Protein AF-A0A7V7GWI9-F1 (afdb_monomer_lite)

Radius of gyration: 23.17 Å; chains: 1; bounding box: 26×67×72 Å

pLDDT: mean 80.93, std 20.73, range [39.12, 98.31]

Organism: NCBI:txid2268758

Secondary structure (DSSP, 8-state):
----------PPP--------------HHHHH--TTS-HHHHHHHHHHHHHHHHHHHHHTT-HHHHHHHHHHHHHHTTS-SSHHHHHHHHHHHHHHHTT-HHHHHHHHHHHHHTSTT-----

Foldseek 3Di:
DDDDDDDDDDDDDPPPPDPPDPPPDPDLCVVLVVPVDFQVNSLVSLLVLLQVLLVVCVVVVNNVLSVLSNLLSVLSVQADRDDQLSVLSSVLSVCSVVVVSVSSSVSSNVRNVNHPPDDDDD

Sequence (122 aa):
MSLWLLAGFMLLPVNGSAQEAPQVSDDPMQIVGDPELEAGERIRRAIALLNGMADSRENGGAQEDADQLRSAAYILGQAPDNGEASELAAQAVMAAEQGALEEALILAESAAALSPSWAPPN

Structure (mmCIF, N/CA/C/O backbone):
data_AF-A0A7V7GWI9-F1
#
_entry.id   AF-A0A7V7GWI9-F1
#
loop_
_a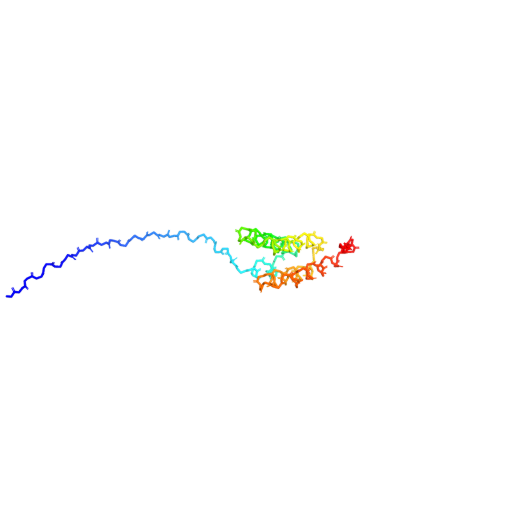tom_site.group_PDB
_atom_site.id
_atom_site.type_symbol
_atom_site.label_atom_id
_atom_site.label_alt_id
_atom_site.label_comp_id
_atom_site.label_asym_id
_atom_site.label_entity_id
_atom_site.label_seq_id
_atom_site.pdbx_PDB_ins_code
_atom_site.Cartn_x
_atom_site.Cartn_y
_atom_site.Cartn_z
_atom_site.occupancy
_atom_site.B_iso_or_equiv
_atom_site.auth_seq_id
_atom_site.auth_comp_id
_atom_site.auth_asym_id
_atom_site.auth_atom_id
_atom_site.pdbx_PDB_model_num
ATOM 1 N N . MET A 1 1 ? -12.323 -49.648 57.280 1.00 39.12 1 MET A N 1
ATOM 2 C CA . MET A 1 1 ? -11.499 -49.589 56.055 1.00 39.12 1 MET A CA 1
ATOM 3 C C . MET A 1 1 ? -12.406 -49.171 54.915 1.00 39.12 1 MET A C 1
ATOM 5 O O . MET A 1 1 ? -13.358 -49.882 54.627 1.00 39.12 1 MET A O 1
ATOM 9 N N . SER A 1 2 ? -12.183 -47.971 54.382 1.00 40.91 2 SER A N 1
ATOM 10 C CA . SER A 1 2 ? -13.048 -47.302 53.406 1.00 40.91 2 SER A CA 1
ATOM 11 C C . SER A 1 2 ? -12.770 -47.810 51.990 1.00 40.91 2 SER A C 1
ATOM 13 O O . SER A 1 2 ? -11.632 -47.738 51.530 1.00 40.91 2 SER A O 1
ATOM 15 N N . LEU A 1 3 ? -13.802 -48.320 51.316 1.00 50.91 3 LEU A N 1
ATOM 16 C CA . LEU A 1 3 ? -13.745 -48.807 49.939 1.00 50.91 3 LEU A CA 1
ATOM 17 C C . LEU A 1 3 ? -14.132 -47.656 48.994 1.00 50.91 3 LEU A C 1
ATOM 19 O O . LEU A 1 3 ? -15.297 -47.271 48.927 1.00 50.91 3 LEU A O 1
ATOM 23 N N . TRP A 1 4 ? -13.147 -47.072 48.313 1.00 48.78 4 TRP A N 1
ATOM 24 C CA . TRP A 1 4 ? -13.348 -46.044 47.289 1.00 48.78 4 TRP A CA 1
ATOM 25 C C . TRP A 1 4 ? -13.636 -46.710 45.935 1.00 48.78 4 TRP A C 1
ATOM 27 O O . TRP A 1 4 ? -12.787 -47.418 45.399 1.00 48.78 4 TRP A O 1
ATOM 37 N N . LEU A 1 5 ? -14.829 -46.478 45.382 1.00 48.09 5 LEU A N 1
ATOM 38 C CA . LEU A 1 5 ? -15.202 -46.816 44.004 1.00 48.09 5 LEU A CA 1
ATOM 39 C C . LEU A 1 5 ? -14.868 -45.617 43.107 1.00 48.09 5 LEU A C 1
ATOM 41 O O . LEU A 1 5 ? -15.594 -44.626 43.085 1.00 48.09 5 LEU A O 1
ATOM 45 N N . LEU A 1 6 ? -13.742 -45.702 42.401 1.00 52.09 6 LEU A N 1
ATOM 46 C CA . LEU A 1 6 ? -13.307 -44.724 41.404 1.00 52.09 6 LEU A CA 1
ATOM 47 C C . LEU A 1 6 ? -13.807 -45.152 40.020 1.00 52.09 6 LEU A C 1
ATOM 49 O O . LEU A 1 6 ? -13.499 -46.239 39.535 1.00 52.09 6 LEU A O 1
ATOM 53 N N . ALA A 1 7 ? -14.607 -44.277 39.416 1.00 51.66 7 ALA A N 1
ATOM 54 C CA . ALA A 1 7 ? -15.149 -44.399 38.074 1.00 51.66 7 ALA A CA 1
ATOM 55 C C . ALA A 1 7 ? -14.038 -44.270 37.018 1.00 51.66 7 ALA A C 1
ATOM 57 O O . ALA A 1 7 ? -13.317 -43.275 36.986 1.00 51.66 7 ALA A O 1
ATOM 58 N N . GLY A 1 8 ? -13.929 -45.263 36.134 1.00 45.38 8 GLY A N 1
ATOM 59 C CA . GLY A 1 8 ? -13.081 -45.217 34.944 1.00 45.38 8 GLY A CA 1
ATOM 60 C C . GLY A 1 8 ? -13.923 -44.954 33.699 1.00 45.38 8 GLY A C 1
ATOM 61 O O . GLY A 1 8 ? -14.468 -45.886 33.114 1.00 45.38 8 GLY A O 1
ATOM 62 N N . PHE A 1 9 ? -14.037 -43.687 33.305 1.00 49.62 9 PHE A N 1
ATOM 63 C CA . PHE A 1 9 ? -14.546 -43.277 31.995 1.00 49.62 9 PHE A CA 1
ATOM 64 C C . PHE A 1 9 ? -13.464 -43.576 30.942 1.00 49.62 9 PHE A C 1
ATOM 66 O O . PHE A 1 9 ? -12.421 -42.927 30.928 1.00 49.62 9 PHE A O 1
ATOM 73 N N . MET A 1 10 ? -13.690 -44.559 30.066 1.00 47.31 10 MET A N 1
ATOM 74 C CA . MET A 1 10 ? -12.883 -44.738 28.854 1.00 47.31 10 MET A CA 1
ATOM 75 C C . MET A 1 10 ? -13.428 -43.823 27.754 1.00 47.31 10 MET A C 1
ATOM 77 O O . MET A 1 10 ? -14.450 -44.128 27.142 1.00 47.31 10 MET A O 1
ATOM 81 N N . LEU A 1 11 ? -12.753 -42.701 27.505 1.00 51.25 11 LEU A N 1
ATOM 82 C CA . LEU A 1 11 ? -12.957 -41.887 26.307 1.00 51.25 11 LEU A CA 1
ATOM 83 C C . LEU A 1 11 ? -11.894 -42.272 25.273 1.00 51.25 11 LEU A C 1
ATOM 85 O O . LEU A 1 11 ? -10.696 -42.138 25.510 1.00 51.25 11 LEU A O 1
ATOM 89 N N . LEU A 1 12 ? -12.362 -42.805 24.146 1.00 54.03 12 LEU A N 1
ATOM 90 C CA . LEU A 1 12 ? -11.558 -43.142 22.974 1.00 54.03 12 LEU A CA 1
ATOM 91 C C . LEU A 1 12 ? -10.954 -41.869 22.350 1.00 54.03 12 LEU A C 1
ATOM 93 O O . LEU A 1 12 ? -11.644 -40.848 22.289 1.00 54.03 12 LEU A O 1
ATOM 97 N N . PRO A 1 13 ? -9.717 -41.916 21.827 1.00 48.88 13 PRO A N 1
ATOM 98 C CA . PRO A 1 13 ? -9.165 -40.816 21.054 1.00 48.88 13 PRO A CA 1
ATOM 99 C C . PRO A 1 13 ? -9.829 -40.780 19.672 1.00 48.88 13 PRO A C 1
ATOM 101 O O . PRO A 1 13 ? -9.703 -41.706 18.868 1.00 48.88 13 PRO A O 1
ATOM 104 N N . VAL A 1 14 ? -10.547 -39.694 19.398 1.00 51.75 14 VAL A N 1
ATOM 105 C CA . VAL A 1 14 ? -11.021 -39.349 18.057 1.00 51.75 14 VAL A CA 1
ATOM 106 C C . VAL A 1 14 ? -9.794 -38.953 17.234 1.00 51.75 14 VAL A C 1
ATOM 108 O O . VAL A 1 14 ? -9.315 -37.828 17.328 1.00 51.75 14 VAL A O 1
ATOM 111 N N . ASN A 1 15 ? -9.266 -39.883 16.435 1.00 47.00 15 ASN A N 1
ATOM 112 C CA . ASN A 1 15 ? -8.346 -39.559 15.345 1.00 47.00 15 ASN A CA 1
ATOM 113 C C . ASN A 1 15 ? -9.152 -38.913 14.213 1.00 47.00 15 ASN A C 1
ATOM 115 O O . ASN A 1 15 ? -9.514 -39.562 13.235 1.00 47.00 15 ASN A O 1
ATOM 119 N N . GLY A 1 16 ? -9.484 -37.638 14.385 1.00 42.44 16 GLY A N 1
ATOM 120 C CA . GLY A 1 16 ? -9.871 -36.778 13.280 1.00 42.44 16 GLY A CA 1
ATOM 121 C C . GLY A 1 16 ? -8.597 -36.231 12.661 1.00 42.44 16 GLY A C 1
ATOM 122 O O . GLY A 1 16 ? -8.015 -35.292 13.194 1.00 42.44 16 GLY A O 1
ATOM 123 N N . SER A 1 17 ? -8.143 -36.833 11.564 1.00 44.88 17 SER A N 1
ATOM 124 C CA . SER A 1 17 ? -7.161 -36.212 10.681 1.00 44.88 17 SER A CA 1
ATOM 125 C C . SER A 1 17 ? -7.791 -34.931 10.141 1.00 44.88 17 SER A C 1
ATOM 127 O O . SER A 1 17 ? -8.600 -34.979 9.215 1.00 44.88 17 SER A O 1
ATOM 129 N N . ALA A 1 18 ? -7.487 -33.793 10.762 1.00 50.34 18 ALA A N 1
ATOM 130 C CA . ALA A 1 18 ? -7.732 -32.507 10.141 1.00 50.34 18 ALA A CA 1
ATOM 131 C C . ALA A 1 18 ? -6.955 -32.529 8.822 1.00 50.34 18 ALA A C 1
ATOM 133 O O . ALA A 1 18 ? -5.734 -32.668 8.827 1.00 50.34 18 ALA A O 1
ATOM 134 N N . GLN A 1 19 ? -7.670 -32.495 7.696 1.00 44.09 19 GLN A N 1
ATOM 135 C CA . GLN A 1 19 ? -7.061 -32.142 6.423 1.00 44.09 19 GLN A CA 1
ATOM 136 C C . GLN A 1 19 ? -6.357 -30.808 6.658 1.00 44.09 19 GLN A C 1
ATOM 138 O O . GLN A 1 19 ? -7.029 -29.805 6.892 1.00 44.09 19 GLN A O 1
ATOM 143 N N . GLU A 1 20 ? -5.024 -30.813 6.647 1.00 41.88 20 GLU A N 1
ATOM 144 C CA . GLU A 1 20 ? -4.249 -29.598 6.444 1.00 41.88 20 GLU A CA 1
ATOM 145 C C . GLU A 1 20 ? -4.756 -29.005 5.133 1.00 41.88 20 GLU A C 1
ATOM 147 O O . GLU A 1 20 ? -4.456 -29.490 4.039 1.00 41.88 20 GLU A O 1
ATOM 152 N N . ALA A 1 21 ? -5.609 -27.985 5.248 1.00 47.28 21 ALA A N 1
ATOM 153 C CA . ALA A 1 21 ? -5.742 -27.014 4.185 1.00 47.28 21 ALA A CA 1
ATOM 154 C C . ALA A 1 21 ? -4.315 -26.561 3.837 1.00 47.28 21 ALA A C 1
ATOM 156 O O . ALA A 1 21 ? -3.486 -26.479 4.752 1.00 47.28 21 ALA A O 1
ATOM 157 N N . PRO A 1 22 ? -3.996 -26.319 2.551 1.00 41.44 22 PRO A N 1
ATOM 158 C CA . PRO A 1 22 ? -2.708 -25.736 2.201 1.00 41.44 22 PRO A CA 1
ATOM 159 C C . PRO A 1 22 ? -2.472 -24.561 3.147 1.00 41.44 22 PRO A C 1
ATOM 161 O O . PRO A 1 22 ? -3.348 -23.704 3.269 1.00 41.44 22 PRO A O 1
ATOM 164 N N . GLN A 1 23 ? -1.360 -24.598 3.887 1.00 43.06 23 GLN A N 1
ATOM 165 C CA . GLN A 1 23 ? -0.973 -23.506 4.768 1.00 43.06 23 GLN A CA 1
ATOM 166 C C . GLN A 1 23 ? -0.702 -22.315 3.852 1.00 43.06 23 GLN A C 1
ATOM 168 O O . GLN A 1 23 ? 0.378 -22.180 3.280 1.00 43.06 23 GLN A O 1
ATOM 173 N N . VAL A 1 24 ? -1.741 -21.522 3.605 1.00 44.16 24 VAL A N 1
ATOM 174 C CA . VAL A 1 24 ? -1.601 -20.210 2.997 1.00 44.16 24 VAL A CA 1
ATOM 175 C C . VAL A 1 24 ? -0.860 -19.416 4.054 1.00 44.16 24 VAL A C 1
ATOM 177 O O . VAL A 1 24 ? -1.356 -19.272 5.165 1.00 44.16 24 VAL A O 1
ATOM 180 N N . SER A 1 25 ? 0.382 -19.046 3.753 1.00 41.97 25 SER A N 1
ATOM 181 C CA . SER A 1 25 ? 1.198 -18.271 4.679 1.00 41.97 25 SER A CA 1
ATOM 182 C C . SER A 1 25 ? 0.436 -17.005 5.061 1.00 41.97 25 SER A C 1
ATOM 184 O O . SER A 1 25 ? 0.003 -16.280 4.171 1.00 41.97 25 SER A O 1
ATOM 186 N N . ASP A 1 26 ? 0.253 -16.771 6.361 1.00 49.91 26 ASP A N 1
ATOM 187 C CA . ASP A 1 26 ? -0.375 -15.557 6.901 1.00 49.91 26 ASP A CA 1
ATOM 188 C C . ASP A 1 26 ? 0.619 -14.384 6.975 1.00 49.91 26 ASP A C 1
ATOM 190 O O . ASP A 1 26 ? 0.267 -13.301 7.427 1.00 49.91 26 ASP A O 1
ATOM 194 N N . ASP A 1 27 ? 1.874 -14.602 6.567 1.00 54.69 27 ASP A N 1
ATOM 195 C CA . ASP A 1 27 ? 2.935 -13.602 6.584 1.00 54.69 27 ASP A CA 1
ATOM 196 C C . ASP A 1 27 ? 2.899 -12.792 5.274 1.00 54.69 27 ASP A C 1
ATOM 198 O O . ASP A 1 27 ? 3.252 -13.320 4.210 1.00 54.69 27 ASP A O 1
ATOM 202 N N . PRO A 1 28 ? 2.499 -11.510 5.294 1.00 52.31 28 PRO A N 1
ATOM 203 C CA . PRO A 1 28 ? 2.395 -10.714 4.078 1.00 52.31 28 PRO A CA 1
ATOM 204 C C . PRO A 1 28 ? 3.739 -10.518 3.379 1.00 52.31 28 PRO A C 1
ATOM 206 O O . PRO A 1 28 ? 3.755 -10.322 2.162 1.00 52.31 28 PRO A O 1
ATOM 209 N N . MET A 1 29 ? 4.867 -10.663 4.083 1.00 53.94 29 MET A N 1
ATOM 210 C CA . MET A 1 29 ? 6.182 -10.678 3.443 1.00 53.94 29 MET A CA 1
ATOM 211 C C . MET A 1 29 ? 6.415 -11.927 2.594 1.00 53.94 29 MET A C 1
ATOM 213 O O . MET A 1 29 ? 7.115 -11.852 1.587 1.00 53.94 29 MET A O 1
ATOM 217 N N . GLN A 1 30 ? 5.786 -13.054 2.924 1.00 57.97 30 GLN A N 1
ATOM 218 C CA . GLN A 1 30 ? 5.817 -14.255 2.084 1.00 57.97 30 GLN A CA 1
ATOM 219 C C . GLN A 1 30 ? 4.806 -14.189 0.930 1.00 57.97 30 GLN A C 1
ATOM 221 O O . GLN A 1 30 ? 4.961 -14.895 -0.061 1.00 57.97 30 GLN A O 1
ATOM 226 N N . ILE A 1 31 ? 3.786 -13.330 1.026 1.00 53.91 31 ILE A N 1
ATOM 227 C CA . ILE A 1 31 ? 2.738 -13.182 0.004 1.00 53.91 31 ILE A CA 1
ATOM 228 C C . ILE A 1 31 ? 3.101 -12.112 -1.038 1.00 53.91 31 ILE A C 1
ATOM 230 O O . ILE A 1 31 ? 2.797 -12.287 -2.222 1.00 53.91 31 ILE A O 1
ATOM 234 N N . VAL A 1 32 ? 3.737 -11.017 -0.608 1.00 59.88 32 VAL A N 1
ATOM 235 C CA . VAL A 1 32 ? 4.105 -9.861 -1.447 1.00 59.88 32 VAL A CA 1
ATOM 236 C C . VAL A 1 32 ? 5.596 -9.857 -1.797 1.00 59.88 32 VAL A C 1
ATOM 238 O O . VAL A 1 32 ? 5.971 -9.382 -2.865 1.00 59.88 32 VAL A O 1
ATOM 241 N N . GLY A 1 33 ? 6.451 -10.409 -0.934 1.00 60.56 33 GLY A N 1
ATOM 242 C CA . GLY A 1 33 ? 7.905 -10.428 -1.110 1.00 60.56 33 GLY A CA 1
ATOM 243 C C . GLY A 1 33 ? 8.460 -11.634 -1.870 1.00 60.56 33 GLY A C 1
ATOM 244 O O . GLY A 1 33 ? 9.677 -11.716 -2.013 1.00 60.56 33 GLY A O 1
ATOM 245 N N . ASP A 1 34 ? 7.619 -12.556 -2.356 1.00 72.88 34 ASP A N 1
ATOM 246 C CA . ASP A 1 34 ? 8.075 -13.734 -3.108 1.00 72.88 34 ASP A CA 1
ATOM 247 C C . ASP A 1 34 ? 8.763 -13.309 -4.424 1.00 72.88 34 ASP A C 1
ATOM 249 O O . ASP A 1 34 ? 8.095 -12.816 -5.343 1.00 72.88 34 ASP A O 1
ATOM 253 N N . PRO A 1 35 ? 10.094 -13.481 -4.548 1.00 67.12 35 PRO A N 1
ATOM 254 C CA . PRO A 1 35 ? 10.835 -13.036 -5.720 1.00 67.12 35 PRO A CA 1
ATOM 255 C C . PRO A 1 35 ? 10.514 -13.856 -6.977 1.00 67.12 35 PRO A C 1
ATOM 257 O O . PRO A 1 35 ? 10.861 -13.417 -8.074 1.00 67.12 35 PRO A O 1
ATOM 260 N N . GLU A 1 36 ? 9.867 -15.020 -6.842 1.00 79.25 36 GLU A N 1
ATOM 261 C CA . GLU A 1 36 ? 9.437 -15.847 -7.973 1.00 79.25 36 GLU A CA 1
ATOM 262 C C . GLU A 1 36 ? 8.143 -15.328 -8.623 1.00 79.25 36 GLU A C 1
ATOM 264 O O . GLU A 1 36 ? 7.830 -15.696 -9.758 1.00 79.25 36 GLU A O 1
ATOM 269 N N . LEU A 1 37 ? 7.406 -14.433 -7.951 1.00 82.25 37 LEU A N 1
ATOM 270 C CA . LEU A 1 37 ? 6.202 -13.811 -8.496 1.00 82.25 37 LEU A CA 1
ATOM 271 C C . LEU A 1 37 ? 6.521 -12.606 -9.387 1.00 82.25 37 LEU A C 1
ATOM 273 O O . LEU A 1 37 ? 7.354 -11.743 -9.076 1.00 82.25 37 LEU A O 1
ATOM 277 N N . GLU A 1 38 ? 5.759 -12.482 -10.476 1.00 90.19 38 GLU A N 1
ATOM 278 C CA . GLU A 1 38 ? 5.783 -11.287 -11.317 1.00 90.19 38 GLU A CA 1
ATOM 279 C C . GLU A 1 38 ? 5.455 -10.031 -10.496 1.00 90.19 38 GLU A C 1
ATOM 281 O O . GLU A 1 38 ? 4.592 -10.041 -9.617 1.00 90.19 38 GLU A O 1
ATOM 286 N N . ALA A 1 39 ? 6.137 -8.925 -10.800 1.00 89.69 39 ALA A N 1
ATOM 287 C CA . ALA A 1 39 ? 6.007 -7.678 -10.050 1.00 89.69 39 ALA A CA 1
ATOM 288 C C . ALA A 1 39 ? 4.555 -7.175 -9.960 1.00 89.69 39 ALA A C 1
ATOM 290 O O . ALA A 1 39 ? 4.095 -6.830 -8.874 1.00 89.69 39 ALA A O 1
ATOM 291 N N . GLY A 1 40 ? 3.808 -7.205 -11.068 1.00 90.44 40 GLY A N 1
ATOM 292 C CA . GLY A 1 40 ? 2.397 -6.807 -11.070 1.00 90.44 40 GLY A CA 1
ATOM 293 C C . GLY A 1 40 ? 1.505 -7.714 -10.217 1.00 90.44 40 GLY A C 1
ATOM 294 O O . GLY A 1 40 ? 0.547 -7.251 -9.604 1.00 90.44 40 GLY A O 1
ATOM 295 N N . GLU A 1 41 ? 1.832 -9.004 -10.107 1.00 93.00 41 GLU A N 1
ATOM 296 C CA . GLU A 1 41 ? 1.112 -9.916 -9.212 1.00 93.00 41 GLU A CA 1
ATOM 297 C C . GLU A 1 41 ? 1.396 -9.601 -7.742 1.00 93.00 41 GLU A C 1
ATOM 299 O O . GLU A 1 41 ? 0.470 -9.563 -6.931 1.00 93.00 41 GLU A O 1
ATOM 304 N N . ARG A 1 42 ? 2.650 -9.289 -7.402 1.00 91.44 42 ARG A N 1
ATOM 305 C CA . ARG A 1 42 ? 3.016 -8.828 -6.057 1.00 91.44 42 ARG A CA 1
ATOM 306 C C . ARG A 1 42 ? 2.292 -7.536 -5.682 1.00 91.44 42 ARG A C 1
ATOM 308 O O . ARG A 1 42 ? 1.710 -7.464 -4.602 1.00 91.44 42 ARG A O 1
ATOM 315 N N . ILE A 1 43 ? 2.233 -6.560 -6.590 1.00 93.75 43 ILE A N 1
ATOM 316 C CA . ILE A 1 43 ? 1.495 -5.303 -6.381 1.00 93.75 43 ILE A CA 1
ATOM 317 C C . ILE A 1 43 ? 0.002 -5.580 -6.149 1.00 93.75 43 ILE A C 1
ATOM 319 O O . ILE A 1 43 ? -0.573 -5.081 -5.181 1.00 93.75 43 ILE A O 1
ATOM 323 N N . ARG A 1 44 ? -0.635 -6.433 -6.966 1.00 94.75 44 ARG A N 1
ATOM 324 C CA . ARG A 1 44 ? -2.050 -6.812 -6.776 1.00 94.75 44 ARG A CA 1
ATOM 325 C C . ARG A 1 44 ? -2.311 -7.457 -5.417 1.00 94.75 44 ARG A C 1
ATOM 327 O O . ARG A 1 44 ? -3.327 -7.164 -4.786 1.00 94.75 44 ARG A O 1
ATOM 334 N N . ARG A 1 45 ? -1.402 -8.311 -4.948 1.00 93.88 45 ARG A N 1
ATOM 335 C CA . ARG A 1 45 ? -1.504 -8.929 -3.620 1.00 93.88 45 ARG A CA 1
ATOM 336 C C . ARG A 1 45 ? -1.348 -7.906 -2.501 1.00 93.88 45 ARG A C 1
ATOM 338 O O . ARG A 1 45 ? -2.130 -7.944 -1.557 1.00 93.88 45 ARG A O 1
ATOM 345 N N . ALA A 1 46 ? -0.419 -6.962 -2.636 1.00 94.38 46 ALA A N 1
ATOM 346 C CA . ALA A 1 46 ? -0.262 -5.863 -1.687 1.00 94.38 46 ALA A CA 1
ATOM 347 C C . ALA A 1 46 ? -1.555 -5.038 -1.556 1.00 94.38 46 ALA A C 1
ATOM 349 O O . ALA A 1 46 ? -2.032 -4.784 -0.452 1.00 94.38 46 ALA A O 1
ATOM 350 N N . ILE A 1 47 ? -2.175 -4.703 -2.692 1.00 96.69 47 ILE A N 1
ATOM 351 C CA . ILE A 1 47 ? -3.465 -4.000 -2.753 1.00 96.69 47 ILE A CA 1
ATOM 352 C C . ILE A 1 47 ? -4.567 -4.805 -2.053 1.00 96.69 47 ILE A C 1
ATOM 354 O O . ILE A 1 47 ? -5.354 -4.244 -1.288 1.00 96.69 47 ILE A O 1
ATOM 358 N N . ALA A 1 48 ? -4.646 -6.115 -2.298 1.00 95.56 48 ALA A N 1
ATOM 359 C CA . ALA A 1 48 ? -5.638 -6.972 -1.653 1.00 95.56 48 ALA A CA 1
ATOM 360 C C . ALA A 1 48 ? -5.455 -7.016 -0.126 1.00 95.56 48 ALA A C 1
ATOM 362 O O . ALA A 1 48 ? -6.438 -6.934 0.609 1.00 95.56 48 ALA A O 1
ATOM 363 N N . LEU A 1 49 ? -4.210 -7.082 0.351 1.00 95.12 49 LEU A N 1
ATOM 364 C CA . LEU A 1 49 ? -3.888 -7.085 1.780 1.00 95.12 49 LEU A CA 1
ATOM 365 C C . LEU A 1 49 ? -4.243 -5.756 2.454 1.00 95.12 49 LEU A C 1
ATOM 367 O O . LEU A 1 49 ? -4.868 -5.765 3.511 1.00 95.12 49 LEU A O 1
ATOM 371 N N . LEU A 1 50 ? -3.926 -4.618 1.828 1.00 96.50 50 LEU A N 1
ATOM 372 C CA . LEU A 1 50 ? -4.311 -3.295 2.338 1.00 96.50 50 LEU A CA 1
ATOM 373 C C . LEU A 1 50 ? -5.831 -3.140 2.445 1.00 96.50 50 LEU A C 1
ATOM 375 O O . LEU A 1 50 ? -6.326 -2.673 3.469 1.00 96.50 50 LEU A O 1
ATOM 379 N N . ASN A 1 51 ? -6.581 -3.596 1.437 1.00 97.69 51 ASN A N 1
ATOM 380 C CA . ASN A 1 51 ? -8.044 -3.594 1.496 1.00 97.69 51 ASN A CA 1
ATOM 381 C C . ASN A 1 51 ? -8.582 -4.531 2.590 1.00 97.69 51 ASN A C 1
ATOM 383 O O . ASN A 1 51 ? -9.489 -4.149 3.323 1.00 97.69 51 ASN A O 1
ATOM 387 N N . GLY A 1 52 ? -7.994 -5.718 2.768 1.00 96.56 52 GLY A N 1
ATOM 388 C CA . GLY A 1 52 ? -8.373 -6.627 3.854 1.00 96.56 52 GLY A CA 1
ATOM 389 C C . GLY A 1 52 ? -8.110 -6.037 5.245 1.00 96.56 52 GLY A C 1
ATOM 390 O O . GLY A 1 52 ? -8.944 -6.161 6.146 1.00 96.56 52 GLY A O 1
ATOM 391 N N . MET A 1 53 ? -6.985 -5.336 5.422 1.00 95.94 53 MET A N 1
ATOM 392 C CA . MET A 1 53 ? -6.706 -4.585 6.648 1.00 95.94 53 MET A CA 1
ATOM 393 C C . MET A 1 53 ? -7.718 -3.455 6.851 1.00 95.94 53 MET A C 1
ATOM 395 O O . MET A 1 53 ? -8.194 -3.275 7.972 1.00 95.94 53 MET A O 1
ATOM 399 N N . ALA A 1 54 ? -8.088 -2.735 5.789 1.00 97.44 54 ALA A N 1
ATOM 400 C CA . ALA A 1 54 ? -9.096 -1.683 5.863 1.00 97.44 54 ALA A CA 1
ATOM 401 C C . ALA A 1 54 ? -10.452 -2.224 6.330 1.00 97.44 54 ALA A C 1
ATOM 403 O O . ALA A 1 54 ? -11.053 -1.666 7.245 1.00 97.44 54 ALA A O 1
ATOM 404 N N . ASP A 1 55 ? -10.896 -3.350 5.774 1.00 96.94 55 ASP A N 1
ATOM 405 C CA . ASP A 1 55 ? -12.153 -3.986 6.169 1.00 96.94 55 ASP A CA 1
ATOM 406 C C . ASP A 1 55 ? -12.116 -4.440 7.637 1.00 96.94 55 ASP A C 1
ATOM 408 O O . ASP A 1 55 ? -13.095 -4.295 8.372 1.00 96.94 55 ASP A O 1
ATOM 412 N N . SER A 1 56 ? -10.975 -4.950 8.109 1.00 95.81 56 SER A N 1
ATOM 413 C CA . SER A 1 56 ? -10.781 -5.293 9.524 1.00 95.81 56 SER A CA 1
ATOM 414 C C . SER A 1 56 ? -10.890 -4.060 10.436 1.00 95.81 56 SER A C 1
ATOM 416 O O . SER A 1 56 ? -11.590 -4.096 11.452 1.00 95.81 56 SER A O 1
ATOM 418 N N . ARG A 1 57 ? -10.262 -2.939 10.052 1.00 96.12 57 ARG A N 1
ATOM 419 C CA . ARG A 1 57 ? -10.300 -1.664 10.794 1.00 96.12 57 ARG A CA 1
ATOM 420 C C . ARG A 1 57 ? -11.701 -1.062 10.834 1.00 96.12 57 ARG A C 1
ATOM 422 O O . ARG A 1 57 ? -12.158 -0.665 11.905 1.00 96.12 57 ARG A O 1
ATOM 429 N N . GLU A 1 58 ? -12.405 -1.065 9.706 1.00 96.62 58 GLU A N 1
ATOM 430 C CA . GLU A 1 58 ? -13.786 -0.590 9.599 1.00 96.62 58 GLU A CA 1
ATOM 431 C C . GLU A 1 58 ? -14.723 -1.396 10.509 1.00 96.62 58 GLU A C 1
ATOM 433 O O . GLU A 1 58 ? -15.458 -0.820 11.312 1.00 96.62 58 GLU A O 1
ATOM 438 N N . ASN A 1 59 ? -14.624 -2.730 10.482 1.00 95.75 59 ASN A N 1
ATOM 439 C CA . ASN A 1 59 ? -15.393 -3.601 11.377 1.00 95.75 59 ASN A CA 1
ATOM 440 C C . ASN A 1 59 ? -15.043 -3.394 12.863 1.00 95.75 59 ASN A C 1
ATOM 442 O O . ASN A 1 59 ? -15.888 -3.601 13.735 1.00 95.75 59 ASN A O 1
ATOM 446 N N . GLY A 1 60 ? -13.813 -2.968 13.158 1.00 95.69 60 GLY A N 1
ATOM 447 C CA . GLY A 1 60 ? -13.357 -2.580 14.494 1.00 95.69 60 GLY A CA 1
ATOM 448 C C . GLY A 1 60 ? -13.764 -1.165 14.928 1.00 95.69 60 GLY A C 1
ATOM 449 O O . GLY A 1 60 ? -13.461 -0.776 16.055 1.00 95.69 60 GLY A O 1
ATOM 450 N N . GLY A 1 61 ? -14.438 -0.393 14.067 1.00 96.75 61 GLY A N 1
ATOM 451 C CA . GLY A 1 61 ? -14.844 0.991 14.334 1.00 96.75 61 GLY A CA 1
ATOM 452 C C . GLY A 1 61 ? -13.746 2.039 14.113 1.00 96.75 61 GLY A C 1
ATOM 453 O O . GLY A 1 61 ? -13.942 3.203 14.460 1.00 96.75 61 GLY A O 1
ATOM 454 N N . ALA A 1 62 ? -12.609 1.657 13.529 1.00 96.56 62 ALA A N 1
ATOM 455 C CA . ALA A 1 62 ? -11.513 2.552 13.163 1.00 96.56 62 ALA A CA 1
ATOM 456 C C . ALA A 1 62 ? -11.663 3.007 11.699 1.00 96.56 62 ALA A C 1
ATOM 458 O O . ALA A 1 62 ? -10.892 2.610 10.828 1.00 96.56 62 ALA A O 1
ATOM 459 N N . GLN A 1 63 ? -12.694 3.815 11.423 1.00 96.94 63 GLN A N 1
ATOM 460 C CA . GLN A 1 63 ? -13.020 4.253 10.057 1.00 96.94 63 GLN A CA 1
ATOM 461 C C . GLN A 1 63 ? -11.878 5.040 9.399 1.00 96.94 63 GLN A C 1
ATOM 463 O O . GLN A 1 63 ? -11.580 4.823 8.232 1.00 96.94 63 GLN A O 1
ATOM 468 N N . GLU A 1 64 ? -11.224 5.929 10.149 1.00 97.19 64 GLU A N 1
ATOM 469 C CA . GLU A 1 64 ? -10.139 6.764 9.622 1.00 97.19 64 GLU A CA 1
ATOM 470 C C . GLU A 1 64 ? -8.944 5.916 9.157 1.00 97.19 64 GLU A C 1
ATOM 472 O O . GLU A 1 64 ? -8.466 6.091 8.036 1.00 97.19 64 GLU A O 1
ATOM 477 N N . ASP A 1 65 ? -8.532 4.930 9.962 1.00 97.19 65 ASP A N 1
ATOM 478 C CA . ASP A 1 65 ? -7.504 3.953 9.583 1.00 97.19 65 ASP A CA 1
ATOM 479 C C . ASP A 1 65 ? -7.901 3.190 8.307 1.00 97.19 65 ASP A C 1
ATOM 481 O O . ASP A 1 65 ? -7.079 2.978 7.413 1.00 97.19 65 ASP A O 1
ATOM 485 N N . ALA A 1 66 ? -9.168 2.767 8.212 1.00 97.88 66 ALA A N 1
ATOM 486 C CA . ALA A 1 66 ? -9.681 2.035 7.056 1.00 97.88 66 ALA A CA 1
ATOM 487 C C . ALA A 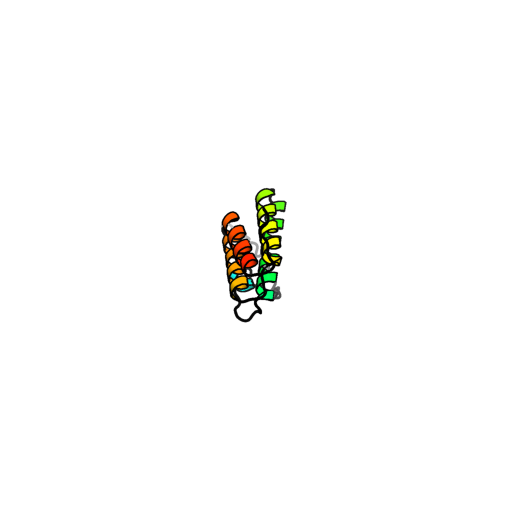1 66 ? -9.634 2.878 5.774 1.00 97.88 66 ALA A C 1
ATOM 489 O O . ALA A 1 66 ? -9.229 2.388 4.717 1.00 97.88 66 ALA A O 1
ATOM 490 N N . ASP A 1 67 ? -10.004 4.153 5.866 1.00 98.00 67 ASP A N 1
ATOM 491 C CA . ASP A 1 67 ? -9.990 5.074 4.735 1.00 98.00 67 ASP A CA 1
ATOM 492 C C . ASP A 1 67 ? -8.551 5.353 4.261 1.00 98.00 67 ASP A C 1
ATOM 494 O O . ASP A 1 67 ? -8.291 5.361 3.054 1.00 98.00 67 ASP A O 1
ATOM 498 N N . GLN A 1 68 ? -7.588 5.489 5.184 1.00 97.69 68 GLN A N 1
ATOM 499 C CA . GLN A 1 68 ? -6.165 5.631 4.842 1.00 97.69 68 GLN A CA 1
ATOM 500 C C . GLN A 1 68 ? -5.619 4.392 4.119 1.00 97.69 68 GLN A C 1
ATOM 502 O O . GLN A 1 68 ? -4.960 4.515 3.084 1.00 97.69 68 GLN A 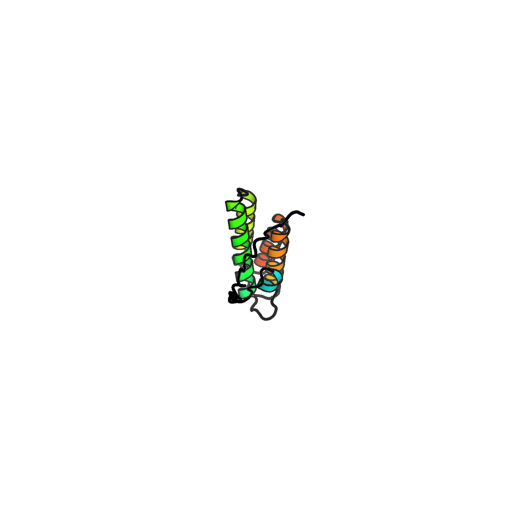O 1
ATOM 507 N N . LEU A 1 69 ? -5.944 3.194 4.610 1.00 98.19 69 LEU A N 1
ATOM 508 C CA . LEU A 1 69 ? -5.538 1.932 3.986 1.00 98.19 69 LEU A CA 1
ATOM 509 C C . LEU A 1 69 ? -6.132 1.763 2.580 1.00 98.19 69 LEU A C 1
ATOM 511 O O . LEU A 1 69 ? -5.425 1.354 1.656 1.00 98.19 69 LEU A O 1
ATOM 515 N N . ARG A 1 70 ? -7.405 2.131 2.385 1.00 98.31 70 ARG A N 1
ATOM 516 C CA . ARG A 1 70 ? -8.052 2.135 1.060 1.00 98.31 70 ARG A CA 1
ATOM 517 C C . ARG A 1 70 ? -7.422 3.151 0.119 1.00 98.31 70 ARG A C 1
ATOM 519 O O . ARG A 1 70 ? -7.257 2.852 -1.062 1.00 98.31 70 ARG A O 1
ATOM 526 N N . SER A 1 71 ? -7.038 4.320 0.629 1.00 98.00 71 SER A N 1
ATOM 527 C CA . SER A 1 71 ? -6.314 5.324 -0.152 1.00 98.00 71 SER A CA 1
ATOM 528 C C . SER A 1 71 ? -4.963 4.785 -0.632 1.00 98.00 71 SER A C 1
ATOM 530 O O . SER A 1 71 ? -4.679 4.814 -1.830 1.00 98.00 71 SER A O 1
ATOM 532 N N . ALA A 1 72 ? -4.174 4.183 0.266 1.00 97.75 72 ALA A N 1
ATOM 533 C CA . ALA A 1 72 ? -2.898 3.562 -0.088 1.00 97.75 72 ALA A CA 1
ATOM 534 C C . ALA A 1 72 ? -3.077 2.447 -1.136 1.00 97.75 72 ALA A C 1
ATOM 536 O O . ALA A 1 72 ? -2.352 2.400 -2.131 1.00 97.75 72 ALA A O 1
ATOM 537 N N . ALA A 1 73 ? -4.092 1.592 -0.973 1.00 97.69 73 ALA A N 1
ATOM 538 C CA . ALA A 1 73 ? -4.423 0.543 -1.936 1.00 97.69 73 ALA A CA 1
ATOM 539 C C . ALA A 1 73 ? -4.820 1.108 -3.314 1.00 97.69 73 ALA A C 1
ATOM 541 O O . ALA A 1 73 ? -4.385 0.600 -4.348 1.00 97.69 73 ALA A O 1
ATOM 542 N N . TYR A 1 74 ? -5.628 2.171 -3.339 1.00 97.25 74 TYR A N 1
ATOM 543 C CA . TYR A 1 74 ? -6.036 2.847 -4.570 1.00 97.25 74 TYR A CA 1
ATOM 544 C C . TYR A 1 74 ? -4.841 3.468 -5.304 1.00 97.25 74 TYR A C 1
ATOM 546 O O . TYR A 1 74 ? -4.713 3.308 -6.519 1.00 97.25 74 TYR A O 1
ATOM 554 N N . ILE A 1 75 ? -3.955 4.145 -4.571 1.00 97.19 75 ILE A N 1
ATOM 555 C CA . ILE A 1 75 ? -2.754 4.776 -5.128 1.00 97.19 75 ILE A CA 1
ATOM 556 C C . ILE A 1 75 ? -1.798 3.716 -5.681 1.00 97.19 75 ILE A C 1
ATOM 558 O O . ILE A 1 75 ? -1.325 3.865 -6.807 1.00 97.19 75 ILE A O 1
ATOM 562 N N . LEU A 1 76 ? -1.587 2.607 -4.964 1.00 95.56 76 LEU A N 1
ATOM 563 C CA . LEU A 1 76 ? -0.789 1.481 -5.464 1.00 95.56 76 LEU A CA 1
ATOM 564 C C . LEU A 1 76 ? -1.325 0.899 -6.772 1.00 95.56 76 LEU A C 1
ATOM 566 O O . LEU A 1 76 ? -0.540 0.436 -7.594 1.00 95.56 76 LEU A O 1
ATOM 570 N N . GLY A 1 77 ? -2.637 0.969 -7.010 1.00 95.94 77 GLY A N 1
ATOM 571 C CA . GLY A 1 77 ? -3.240 0.573 -8.284 1.00 95.94 77 GLY A CA 1
ATOM 572 C C . GLY A 1 77 ? -2.758 1.382 -9.495 1.00 95.94 77 GLY A C 1
ATOM 573 O O . GLY A 1 77 ? -3.011 0.977 -10.626 1.00 95.94 77 GLY A O 1
ATOM 574 N N . GLN A 1 78 ? -2.067 2.505 -9.274 1.00 96.25 78 GLN A N 1
ATOM 575 C CA . GLN A 1 78 ? -1.476 3.346 -10.319 1.00 96.25 78 GLN A CA 1
ATOM 576 C C . GLN A 1 78 ? 0.015 3.065 -10.557 1.00 96.25 78 GLN A C 1
ATOM 578 O O . GLN A 1 78 ? 0.604 3.625 -11.488 1.00 96.25 78 GLN A O 1
ATOM 583 N N . ALA A 1 79 ? 0.636 2.233 -9.716 1.00 95.62 79 ALA A N 1
ATOM 584 C CA . ALA A 1 79 ? 2.044 1.891 -9.826 1.00 95.62 79 ALA A CA 1
ATOM 585 C C . ALA A 1 79 ? 2.318 1.042 -11.084 1.00 95.62 79 ALA A C 1
ATOM 587 O O . ALA A 1 79 ? 1.471 0.247 -11.497 1.00 95.62 79 ALA A O 1
ATOM 588 N N . PRO A 1 80 ? 3.490 1.196 -11.723 1.00 95.38 80 PRO A N 1
ATOM 589 C CA . PRO A 1 80 ? 3.869 0.359 -12.8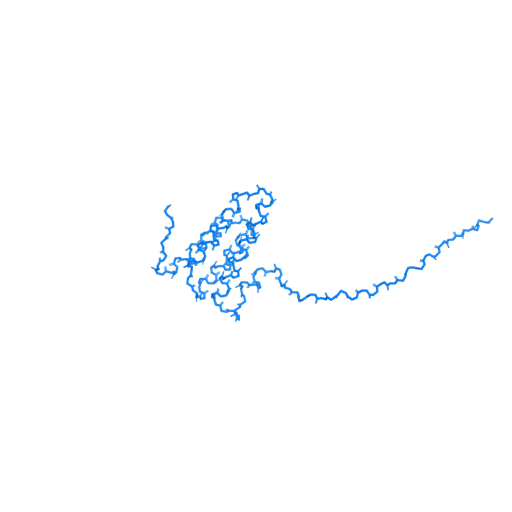54 1.00 95.38 80 PRO A CA 1
ATOM 590 C C . PRO A 1 80 ? 4.223 -1.063 -12.391 1.00 95.38 80 PRO A C 1
ATOM 592 O O . PRO A 1 80 ? 4.799 -1.250 -11.323 1.00 95.38 80 PRO A O 1
ATOM 595 N N . ASP A 1 81 ? 3.980 -2.065 -13.237 1.00 93.62 81 ASP A N 1
ATOM 596 C CA . ASP A 1 81 ? 4.289 -3.475 -12.952 1.00 93.62 81 ASP A CA 1
ATOM 597 C C . ASP A 1 81 ? 5.800 -3.779 -13.068 1.00 93.62 81 ASP A C 1
ATOM 599 O O . ASP A 1 81 ? 6.248 -4.502 -13.961 1.00 93.62 81 ASP A O 1
ATOM 603 N N . ASN A 1 82 ? 6.620 -3.206 -12.183 1.00 91.12 82 ASN A N 1
ATOM 604 C CA . ASN A 1 82 ? 8.071 -3.405 -12.157 1.00 91.12 82 ASN A CA 1
ATOM 605 C C . ASN A 1 82 ? 8.605 -3.740 -10.753 1.00 91.12 82 ASN A C 1
ATOM 607 O O . ASN A 1 82 ? 7.907 -3.617 -9.748 1.00 91.12 82 ASN A O 1
ATOM 611 N N . GLY A 1 83 ? 9.858 -4.206 -10.696 1.00 88.38 83 GLY A N 1
ATOM 612 C CA . GLY A 1 83 ? 10.471 -4.688 -9.455 1.00 88.38 83 GLY A CA 1
ATOM 613 C C . GLY A 1 83 ? 10.487 -3.646 -8.333 1.00 88.38 83 GLY A C 1
ATOM 614 O O . GLY A 1 83 ? 10.085 -3.962 -7.219 1.00 88.38 83 GLY A O 1
ATOM 615 N N . GLU A 1 84 ? 10.869 -2.408 -8.642 1.00 91.44 84 GLU A N 1
ATOM 616 C CA . GLU A 1 84 ? 10.964 -1.315 -7.666 1.00 91.44 84 GLU A CA 1
ATOM 617 C C . GLU A 1 84 ? 9.589 -0.953 -7.081 1.00 91.44 84 GLU A C 1
ATOM 619 O O . GLU A 1 84 ? 9.422 -0.892 -5.864 1.00 91.44 84 GLU A O 1
ATOM 624 N N . ALA A 1 85 ? 8.569 -0.827 -7.933 1.00 93.44 85 ALA A N 1
ATOM 625 C CA . ALA A 1 85 ? 7.192 -0.598 -7.506 1.00 93.44 85 ALA A CA 1
ATOM 626 C C . ALA A 1 85 ? 6.662 -1.743 -6.631 1.00 93.44 85 ALA A C 1
ATOM 628 O O . ALA A 1 85 ? 6.002 -1.496 -5.623 1.00 93.44 85 ALA A O 1
ATOM 629 N N . SER A 1 86 ? 6.979 -2.996 -6.975 1.00 91.69 86 SER A N 1
ATOM 630 C CA . SER A 1 86 ? 6.571 -4.154 -6.171 1.00 91.69 86 SER A CA 1
ATOM 631 C C . SER A 1 86 ? 7.242 -4.200 -4.795 1.00 91.69 86 SER A C 1
ATOM 633 O O . SER A 1 86 ? 6.623 -4.630 -3.824 1.00 91.69 86 SER A O 1
ATOM 635 N N . GLU A 1 87 ? 8.480 -3.721 -4.686 1.00 91.75 87 GLU A N 1
ATOM 636 C CA . GLU A 1 87 ? 9.218 -3.668 -3.424 1.00 91.75 87 GLU A CA 1
ATOM 637 C C . GLU A 1 87 ? 8.688 -2.551 -2.514 1.00 91.75 87 GLU A C 1
ATOM 639 O O . GLU A 1 87 ? 8.510 -2.761 -1.314 1.00 91.75 87 GLU A O 1
ATOM 644 N N . LEU A 1 88 ? 8.345 -1.393 -3.085 1.00 94.31 88 LEU A N 1
ATOM 645 C CA . LEU A 1 88 ? 7.649 -0.318 -2.371 1.00 94.31 88 LEU A CA 1
ATOM 646 C C . LEU A 1 88 ? 6.244 -0.747 -1.924 1.00 94.31 88 LEU A C 1
ATOM 648 O O . LEU A 1 88 ? 5.840 -0.445 -0.804 1.00 94.31 88 LEU A O 1
ATOM 652 N N . ALA A 1 89 ? 5.523 -1.516 -2.746 1.00 94.38 89 ALA A N 1
ATOM 653 C CA . ALA A 1 89 ? 4.229 -2.085 -2.373 1.00 94.38 89 ALA A CA 1
ATOM 654 C C . ALA A 1 89 ? 4.340 -3.056 -1.183 1.00 94.38 89 ALA A C 1
ATOM 656 O O . ALA A 1 89 ? 3.508 -3.014 -0.276 1.00 94.38 89 ALA A O 1
ATOM 657 N N . ALA A 1 90 ? 5.383 -3.894 -1.144 1.00 92.69 90 ALA A N 1
ATOM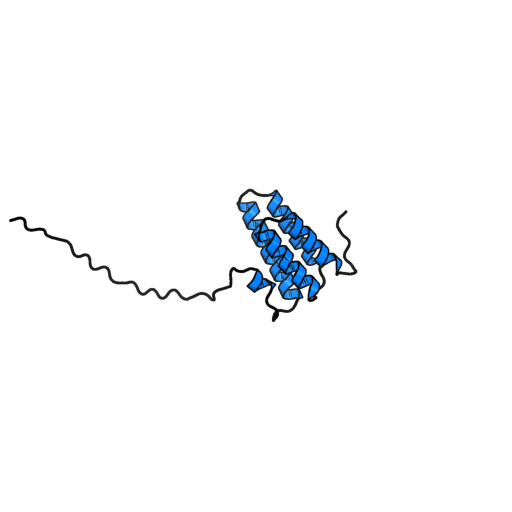 658 C CA . ALA A 1 90 ? 5.664 -4.762 0.002 1.00 92.69 90 ALA A CA 1
ATOM 659 C C . ALA A 1 90 ? 5.955 -3.952 1.274 1.00 92.69 90 ALA A C 1
ATOM 661 O O . ALA A 1 90 ? 5.409 -4.243 2.339 1.00 92.69 90 ALA A O 1
ATOM 662 N N . GLN A 1 91 ? 6.770 -2.900 1.156 1.00 93.81 91 GLN A N 1
ATOM 663 C CA . GLN A 1 91 ? 7.068 -2.002 2.272 1.00 93.81 91 GLN A CA 1
ATOM 664 C C . GLN A 1 91 ? 5.814 -1.284 2.779 1.00 93.81 91 GLN A C 1
ATOM 666 O O . GLN A 1 91 ? 5.631 -1.181 3.990 1.00 93.81 91 GLN A O 1
ATOM 671 N N . ALA A 1 92 ? 4.921 -0.851 1.884 1.00 95.69 92 ALA A N 1
ATOM 672 C CA . ALA A 1 92 ? 3.663 -0.216 2.268 1.00 95.69 92 ALA A CA 1
ATOM 673 C C . ALA A 1 92 ? 2.796 -1.150 3.129 1.00 95.69 92 ALA A C 1
ATOM 675 O O . ALA A 1 92 ? 2.253 -0.727 4.149 1.00 95.69 92 ALA A O 1
ATOM 676 N N . VAL A 1 93 ? 2.714 -2.435 2.766 1.00 95.38 93 VAL A N 1
ATOM 677 C CA . VAL A 1 93 ? 2.004 -3.445 3.567 1.00 95.38 93 VAL A CA 1
ATOM 678 C C . VAL A 1 93 ? 2.669 -3.635 4.930 1.00 95.38 93 VAL A C 1
ATOM 680 O O . VAL A 1 93 ? 1.975 -3.597 5.942 1.00 95.38 93 VAL A O 1
ATOM 683 N N . MET A 1 94 ? 4.000 -3.765 4.987 1.00 93.12 94 MET A N 1
ATOM 684 C CA . MET A 1 94 ? 4.722 -3.896 6.262 1.00 93.12 94 MET A CA 1
ATOM 685 C C . MET A 1 94 ? 4.510 -2.692 7.189 1.00 93.12 94 MET A C 1
ATOM 687 O O . MET A 1 94 ? 4.360 -2.864 8.399 1.00 93.12 94 MET A O 1
ATOM 691 N N . ALA A 1 95 ? 4.516 -1.475 6.644 1.00 94.75 95 ALA A N 1
ATOM 692 C CA . ALA A 1 95 ? 4.253 -0.260 7.410 1.00 94.75 95 ALA A CA 1
ATOM 693 C C . ALA A 1 95 ? 2.809 -0.246 7.940 1.00 94.75 95 ALA A C 1
ATOM 695 O O . ALA A 1 95 ? 2.578 0.021 9.121 1.00 94.75 95 ALA A O 1
ATOM 696 N N . ALA A 1 96 ? 1.842 -0.623 7.098 1.00 95.81 96 ALA A N 1
ATOM 697 C CA . ALA A 1 96 ? 0.438 -0.725 7.477 1.00 95.81 96 ALA A CA 1
ATOM 698 C C . ALA A 1 96 ? 0.200 -1.734 8.614 1.00 95.81 96 ALA A C 1
ATOM 700 O O . ALA A 1 96 ? -0.522 -1.428 9.566 1.00 95.81 96 ALA A O 1
ATOM 701 N N . GLU A 1 97 ? 0.850 -2.900 8.574 1.00 92.81 97 GLU A N 1
ATOM 702 C CA . GLU A 1 97 ? 0.770 -3.894 9.651 1.00 92.81 97 GLU A CA 1
ATOM 703 C C . GLU A 1 97 ? 1.316 -3.385 10.986 1.00 92.81 97 GLU A C 1
ATOM 705 O O . GLU A 1 97 ? 0.769 -3.685 12.049 1.00 92.81 97 GLU A O 1
ATOM 710 N N . GLN A 1 98 ? 2.367 -2.566 10.939 1.00 94.25 98 GLN A N 1
ATOM 711 C CA . GLN A 1 98 ? 2.956 -1.927 12.117 1.00 94.25 98 GLN A CA 1
ATOM 712 C C . GLN A 1 98 ? 2.119 -0.744 12.634 1.00 94.25 98 GLN A C 1
ATOM 714 O O . GLN A 1 98 ? 2.460 -0.144 13.654 1.00 94.25 98 GLN A O 1
ATOM 719 N N . GLY A 1 99 ? 1.017 -0.404 11.956 1.00 93.62 99 GLY A N 1
ATOM 720 C CA . GLY A 1 99 ? 0.177 0.751 12.268 1.00 93.62 99 GLY A CA 1
ATOM 721 C C . GLY A 1 99 ? 0.757 2.086 11.795 1.00 93.62 99 GLY A C 1
ATOM 722 O O . GLY A 1 99 ? 0.201 3.132 12.121 1.00 93.62 99 GLY A O 1
ATOM 723 N N . ALA A 1 100 ? 1.840 2.075 11.015 1.00 97.06 100 ALA A N 1
ATOM 724 C CA . ALA A 1 100 ? 2.432 3.259 10.401 1.00 97.06 100 ALA A CA 1
ATOM 725 C C . ALA A 1 100 ? 1.685 3.613 9.100 1.00 97.06 100 ALA A C 1
ATOM 727 O O . ALA A 1 100 ? 2.224 3.520 7.999 1.00 97.06 100 ALA A O 1
ATOM 728 N N . LEU A 1 101 ? 0.406 3.985 9.221 1.00 96.31 101 LEU A N 1
ATOM 729 C CA . LEU A 1 101 ? -0.489 4.190 8.072 1.00 96.31 101 LEU A CA 1
ATOM 730 C C . LEU A 1 101 ? -0.061 5.357 7.168 1.00 96.31 101 LEU A C 1
ATOM 732 O O . LEU A 1 101 ? -0.189 5.273 5.949 1.00 96.31 101 LEU A O 1
ATOM 736 N N . GLU A 1 102 ? 0.503 6.415 7.752 1.00 96.44 102 GLU A N 1
ATOM 737 C CA . GLU A 1 102 ? 1.068 7.540 6.997 1.00 96.44 102 GLU A CA 1
ATOM 738 C C . GLU A 1 102 ? 2.280 7.102 6.159 1.00 96.44 102 GLU A C 1
ATOM 740 O O . GLU A 1 102 ? 2.385 7.444 4.984 1.00 96.44 102 GLU A O 1
ATOM 745 N N . GLU A 1 103 ? 3.163 6.274 6.724 1.00 97.12 103 GLU A N 1
ATOM 746 C CA . GLU A 1 103 ? 4.300 5.707 5.992 1.00 97.12 103 GLU A CA 1
ATOM 747 C C . GLU A 1 103 ? 3.831 4.760 4.880 1.00 97.12 103 GLU A C 1
ATOM 749 O O . GLU A 1 103 ? 4.337 4.828 3.760 1.00 97.12 103 GLU A O 1
ATOM 754 N N . ALA A 1 104 ? 2.813 3.935 5.143 1.00 97.12 104 ALA A N 1
ATOM 755 C CA . ALA A 1 104 ? 2.207 3.078 4.128 1.00 97.12 104 ALA A CA 1
ATOM 756 C C . ALA A 1 104 ? 1.664 3.886 2.936 1.00 97.12 104 ALA A C 1
ATOM 758 O O . ALA A 1 104 ? 1.844 3.485 1.783 1.00 97.12 104 ALA A O 1
ATOM 759 N N . LEU A 1 105 ? 1.047 5.042 3.201 1.00 97.06 105 LEU A N 1
ATOM 760 C CA . LEU A 1 105 ? 0.559 5.951 2.167 1.00 97.06 105 LEU A CA 1
ATOM 761 C C . LEU A 1 105 ? 1.709 6.569 1.359 1.00 97.06 105 LEU A C 1
ATOM 763 O O . LEU A 1 105 ? 1.675 6.531 0.132 1.00 97.06 105 LEU A O 1
ATOM 767 N N . ILE A 1 106 ? 2.760 7.057 2.024 1.00 97.31 106 ILE A N 1
ATOM 768 C CA . ILE A 1 106 ? 3.951 7.618 1.361 1.00 97.31 106 ILE A CA 1
ATOM 769 C C . ILE A 1 106 ? 4.632 6.571 0.468 1.00 97.31 106 ILE A C 1
ATOM 771 O O . ILE A 1 106 ? 5.086 6.881 -0.636 1.00 97.31 106 ILE A O 1
ATOM 775 N N . LEU A 1 107 ? 4.703 5.317 0.915 1.00 96.88 107 LEU A N 1
ATOM 776 C CA . LEU A 1 107 ? 5.281 4.216 0.141 1.00 96.88 107 LEU A CA 1
ATOM 777 C C . LEU A 1 107 ? 4.413 3.860 -1.073 1.00 96.88 107 LEU A C 1
ATOM 779 O O . LEU A 1 107 ? 4.947 3.635 -2.162 1.00 96.88 107 LEU A O 1
ATOM 783 N N . ALA A 1 108 ? 3.087 3.881 -0.922 1.00 97.06 108 ALA A N 1
ATOM 784 C CA . ALA A 1 108 ? 2.150 3.728 -2.031 1.00 97.06 108 ALA A CA 1
ATOM 785 C C . ALA A 1 108 ? 2.304 4.849 -3.074 1.00 97.06 108 ALA A C 1
ATOM 787 O O . ALA A 1 108 ? 2.389 4.573 -4.271 1.00 97.06 108 ALA A O 1
ATOM 788 N N . GLU A 1 109 ? 2.397 6.102 -2.630 1.00 97.06 109 GLU A N 1
ATOM 789 C CA . GLU A 1 109 ? 2.654 7.264 -3.488 1.00 97.06 109 GLU A CA 1
ATOM 790 C C . GLU A 1 109 ? 4.004 7.167 -4.192 1.00 97.06 109 GLU A C 1
ATOM 792 O O . GLU A 1 109 ? 4.096 7.428 -5.388 1.00 97.06 109 GLU A O 1
ATOM 797 N N . SER A 1 110 ? 5.041 6.727 -3.481 1.00 96.38 110 SER A N 1
ATOM 798 C CA . SER A 1 110 ? 6.372 6.510 -4.052 1.00 96.38 110 SER A CA 1
ATOM 799 C C . SER A 1 110 ? 6.343 5.441 -5.145 1.00 96.38 110 SER A C 1
ATOM 801 O O . SER A 1 110 ? 6.954 5.627 -6.195 1.00 96.38 110 SER A O 1
ATOM 803 N N . ALA A 1 111 ? 5.594 4.352 -4.946 1.00 95.44 111 ALA A N 1
ATOM 804 C CA . ALA A 1 111 ? 5.402 3.325 -5.968 1.00 95.44 111 ALA A CA 1
ATOM 805 C C . ALA A 1 111 ? 4.641 3.873 -7.185 1.00 95.44 111 ALA A C 1
ATOM 807 O O . ALA A 1 111 ? 5.032 3.630 -8.328 1.00 95.44 111 ALA A O 1
ATOM 808 N N . ALA A 1 112 ? 3.581 4.649 -6.953 1.00 95.50 112 ALA A N 1
ATOM 809 C CA . ALA A 1 112 ? 2.805 5.286 -8.011 1.00 95.50 112 ALA A CA 1
ATOM 810 C C . ALA A 1 112 ? 3.620 6.334 -8.789 1.00 95.50 112 ALA A C 1
ATOM 812 O O . ALA A 1 112 ? 3.490 6.425 -10.008 1.00 95.50 112 ALA A O 1
ATOM 813 N N . ALA A 1 113 ? 4.530 7.051 -8.125 1.00 94.62 113 ALA A N 1
ATOM 814 C CA . ALA A 1 113 ? 5.427 8.037 -8.729 1.00 94.62 113 ALA A CA 1
ATOM 815 C C . ALA A 1 113 ? 6.404 7.447 -9.755 1.00 94.62 113 ALA A C 1
ATOM 817 O O . ALA A 1 113 ? 6.934 8.178 -10.593 1.00 94.62 113 ALA A O 1
ATOM 818 N N . LEU A 1 114 ? 6.613 6.127 -9.741 1.00 92.38 114 LEU A N 1
ATOM 819 C CA . LEU A 1 114 ? 7.382 5.434 -10.775 1.00 92.38 114 LEU A CA 1
ATOM 820 C C . LEU A 1 114 ? 6.617 5.340 -12.107 1.00 92.38 114 LEU A C 1
ATOM 822 O O . LEU A 1 114 ? 7.214 5.042 -13.144 1.00 92.38 114 LEU A O 1
ATOM 826 N N . SER A 1 115 ? 5.303 5.584 -12.100 1.00 91.88 115 SER A N 1
ATOM 827 C CA . SER A 1 115 ? 4.472 5.650 -13.299 1.00 91.88 115 SER A CA 1
ATOM 828 C C . SER A 1 115 ? 4.569 7.040 -13.943 1.00 91.88 115 SER A C 1
ATOM 830 O O . SER A 1 115 ? 4.165 8.028 -13.327 1.00 91.88 115 SER A O 1
ATOM 832 N N . PRO A 1 116 ? 5.008 7.162 -15.213 1.00 82.06 116 PRO A N 1
ATOM 833 C CA . PRO A 1 116 ? 5.114 8.458 -15.896 1.00 82.06 116 PRO A CA 1
ATOM 834 C C . PRO A 1 116 ? 3.777 9.190 -16.066 1.00 82.06 116 PRO A C 1
ATOM 836 O O . PRO A 1 116 ? 3.754 10.384 -16.355 1.00 82.06 116 PRO A O 1
ATOM 839 N N . SER A 1 117 ? 2.666 8.457 -15.970 1.00 84.00 117 SER A N 1
ATOM 840 C CA . SER A 1 117 ? 1.307 8.974 -16.128 1.00 84.00 117 SER A CA 1
ATOM 841 C C . SER A 1 117 ? 0.623 9.316 -14.808 1.00 84.00 117 SER A C 1
ATOM 843 O O . SER A 1 117 ? -0.493 9.833 -14.836 1.00 84.00 117 SER A O 1
ATOM 845 N N . TRP A 1 118 ? 1.238 9.004 -13.665 1.00 84.38 118 TRP A N 1
ATOM 846 C CA . TRP A 1 118 ? 0.633 9.293 -12.373 1.00 84.38 118 TRP A CA 1
ATOM 847 C C . TRP A 1 118 ? 0.810 10.764 -11.996 1.00 84.38 118 TRP A C 1
ATOM 849 O O . TRP A 1 118 ? 1.879 11.351 -12.165 1.00 84.38 118 TRP A O 1
ATOM 859 N N . ALA A 1 119 ? -0.264 11.351 -11.472 1.00 81.00 119 ALA A N 1
ATOM 860 C CA . ALA A 1 119 ? -0.259 12.662 -10.849 1.00 81.00 119 ALA A CA 1
ATOM 861 C C . ALA A 1 119 ? -0.778 12.501 -9.413 1.00 81.00 119 ALA A C 1
ATOM 863 O O . ALA A 1 119 ? -1.862 11.930 -9.242 1.00 81.00 119 ALA A O 1
ATOM 864 N N . PRO A 1 120 ? -0.036 12.973 -8.396 1.00 73.94 120 PRO A N 1
ATOM 865 C CA . PRO A 1 120 ? -0.481 12.883 -7.015 1.00 73.94 120 PRO A CA 1
ATOM 866 C C . PRO A 1 120 ? -1.803 13.642 -6.818 1.00 73.94 120 PRO A C 1
ATOM 868 O O . PRO A 1 120 ? -2.018 14.677 -7.461 1.00 73.94 120 PRO A O 1
ATOM 871 N N . PRO A 1 121 ? -2.707 13.146 -5.956 1.00 70.69 121 PRO A N 1
ATOM 872 C CA . PRO A 1 121 ? -3.874 13.915 -5.546 1.00 70.69 121 PRO A CA 1
ATOM 873 C C . PRO A 1 121 ? -3.422 15.186 -4.801 1.00 70.69 121 PRO A C 1
ATOM 875 O O . PRO A 1 121 ? -2.551 15.119 -3.938 1.00 70.69 121 PRO A O 1
ATOM 878 N N . ASN A 1 122 ? -3.976 16.342 -5.193 1.00 55.84 122 ASN A N 1
ATOM 879 C CA . ASN A 1 122 ? -3.669 17.662 -4.614 1.00 55.84 122 ASN A CA 1
ATOM 880 C C . ASN A 1 122 ? -4.242 17.849 -3.208 1.00 55.84 122 AS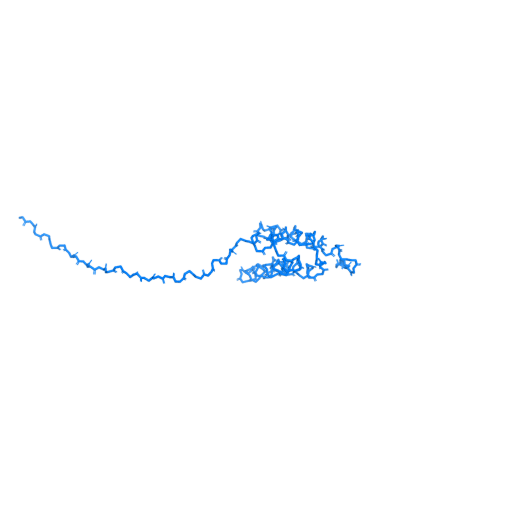N A C 1
ATOM 882 O O . ASN A 1 122 ? -5.382 17.380 -2.983 1.00 55.84 122 ASN A O 1
#